Protein AF-A0A2A2V6D9-F1 (afdb_monomer)

Nearest PDB structures (foldseek):
  8jn1-assembly1_A  TM=8.204E-01  e=5.682E+00  dengue virus type 3

Mean predicted aligned error: 14.47 Å

Sequence (98 aa):
MARGMLRGGTGVPSTLWNHALPVRVIDLVTGVRKMGSSHLNDPRHWRERAEETRTKAEHFWDEESKQRMFRIAVEYDRLADQAAERARAEQTAALARR

Solvent-accessible surface area (backbone atoms only — not comparable to full-atom values): 6167 Å² total; per-residue (Å²): 139,90,81,87,86,83,92,82,90,72,85,79,70,100,72,82,72,92,81,69,85,74,79,72,88,66,94,82,84,82,93,76,89,86,85,69,96,50,61,79,49,33,28,64,58,25,43,53,53,14,50,56,32,42,62,55,22,71,73,45,86,49,65,69,61,20,53,53,31,43,53,53,18,52,52,25,43,52,50,12,52,53,11,44,53,52,51,50,54,52,51,53,54,55,60,76,74,106

Radius of gyration: 21.15 Å; Cα contacts (8 Å, |Δi|>4): 53; chains: 1; bounding box: 37×56×72 Å

Secondary structure (DSSP, 8-state):
-------------S-----S------SSS-----S-TTGGG-HHHHHHHHHHHHHHHHT-SSHHHHHHHHHHHHHHHHHHHHHHHHHHHHHHHHHHT-

pLDDT: mean 70.34, std 23.96, range [32.84, 95.69]

Structure (mmCIF, N/CA/C/O backbone):
data_AF-A0A2A2V6D9-F1
#
_entry.id   AF-A0A2A2V6D9-F1
#
loop_
_atom_site.group_PDB
_atom_site.id
_atom_site.type_symbol
_atom_site.label_atom_id
_atom_site.label_alt_id
_atom_site.label_comp_id
_atom_site.label_asym_id
_atom_site.label_entity_id
_atom_site.label_seq_id
_atom_site.pdbx_PDB_ins_code
_atom_site.Cartn_x
_atom_site.Cartn_y
_atom_site.Cartn_z
_atom_site.occupancy
_atom_site.B_iso_or_equiv
_atom_site.auth_seq_id
_atom_site.auth_comp_id
_atom_site.auth_asym_id
_atom_site.auth_atom_id
_atom_site.pdbx_PDB_model_num
ATOM 1 N N . MET A 1 1 ? -14.005 -36.032 -50.343 1.00 36.78 1 MET A N 1
ATOM 2 C CA . MET A 1 1 ? -12.635 -36.114 -49.791 1.00 36.78 1 MET A CA 1
ATOM 3 C C . MET A 1 1 ? -12.656 -35.520 -48.393 1.00 36.78 1 MET A C 1
ATOM 5 O O . MET A 1 1 ? -13.229 -34.456 -48.215 1.00 36.78 1 MET A O 1
ATOM 9 N N . ALA A 1 2 ? -12.165 -36.269 -47.408 1.00 37.69 2 ALA A N 1
ATOM 10 C CA . ALA A 1 2 ? -12.326 -36.003 -45.981 1.00 37.69 2 ALA A CA 1
ATOM 11 C C . ALA A 1 2 ? -11.119 -35.274 -45.366 1.00 37.69 2 ALA A C 1
ATOM 13 O O . ALA A 1 2 ? -9.983 -35.568 -45.730 1.00 37.69 2 ALA A O 1
ATOM 14 N N . ARG A 1 3 ? -11.407 -34.385 -44.403 1.00 36.66 3 ARG A N 1
ATOM 15 C CA . ARG A 1 3 ? -10.635 -33.972 -43.202 1.00 36.66 3 ARG A CA 1
ATOM 16 C C . ARG A 1 3 ? -11.426 -32.795 -42.594 1.00 36.66 3 ARG A C 1
ATOM 18 O O . ARG A 1 3 ? -11.629 -31.813 -43.284 1.00 36.66 3 ARG A O 1
ATOM 25 N N . GLY A 1 4 ? -12.020 -32.807 -41.402 1.00 32.84 4 GLY A N 1
ATOM 26 C CA . GLY A 1 4 ? -11.724 -33.545 -40.181 1.00 32.84 4 GLY A CA 1
ATOM 27 C C . GLY A 1 4 ? -10.695 -32.783 -39.346 1.00 32.84 4 GLY A C 1
ATOM 28 O O . GLY A 1 4 ? -9.517 -32.990 -39.599 1.00 32.84 4 GLY A O 1
ATOM 29 N N . MET A 1 5 ? -11.140 -31.931 -38.398 1.00 34.31 5 MET A N 1
ATOM 30 C CA . MET A 1 5 ? -10.698 -31.875 -36.981 1.00 34.31 5 MET A CA 1
ATOM 31 C C . MET A 1 5 ? -10.946 -30.515 -36.266 1.00 34.31 5 MET A C 1
ATOM 33 O O . MET A 1 5 ? -10.361 -29.501 -36.612 1.00 34.31 5 MET A 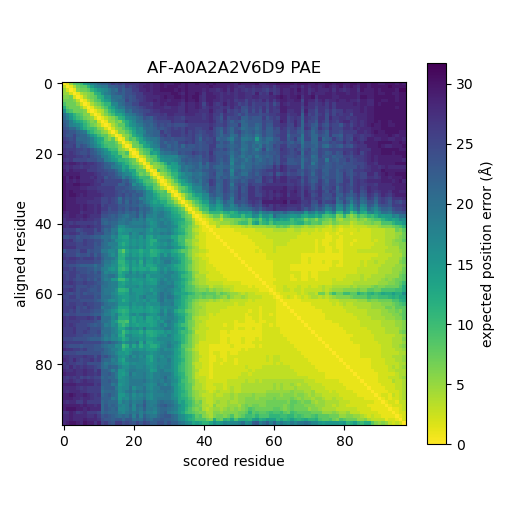O 1
ATOM 37 N N . LEU A 1 6 ? -11.767 -30.588 -35.200 1.00 41.47 6 LEU A N 1
ATOM 38 C CA . LEU A 1 6 ? -11.548 -30.072 -33.828 1.00 41.47 6 LEU A CA 1
ATOM 39 C C . LEU A 1 6 ? -11.691 -28.567 -33.474 1.00 41.47 6 LEU A C 1
ATOM 41 O O . LEU A 1 6 ? -10.761 -27.780 -33.537 1.00 41.47 6 LEU A O 1
ATOM 45 N N . ARG A 1 7 ? -12.880 -28.245 -32.939 1.00 37.81 7 ARG A N 1
ATOM 46 C CA . ARG A 1 7 ? -13.180 -27.749 -31.569 1.00 37.81 7 ARG A CA 1
ATOM 47 C C . ARG A 1 7 ? -12.072 -27.012 -30.772 1.00 37.81 7 ARG A C 1
ATOM 49 O O . ARG A 1 7 ? -11.127 -27.633 -30.303 1.00 37.81 7 ARG A O 1
ATOM 56 N N . GLY A 1 8 ? -12.356 -25.748 -30.439 1.00 33.47 8 GLY A N 1
ATOM 57 C CA . GLY A 1 8 ? -11.795 -24.949 -29.332 1.00 33.47 8 GLY A CA 1
ATOM 58 C C . GLY A 1 8 ? -12.031 -23.458 -29.631 1.00 33.47 8 GLY A C 1
ATOM 59 O O . GLY A 1 8 ? -11.475 -22.951 -30.585 1.00 33.47 8 GLY A O 1
ATOM 60 N N . GLY A 1 9 ? -12.911 -22.697 -28.984 1.00 43.59 9 GLY A N 1
ATOM 61 C CA . GLY A 1 9 ? -13.292 -22.759 -27.583 1.00 43.59 9 GLY A CA 1
ATOM 62 C C . GLY A 1 9 ? -12.394 -21.871 -26.722 1.00 43.59 9 GLY A C 1
ATOM 63 O O . GLY A 1 9 ? -11.959 -22.338 -25.682 1.00 43.59 9 GLY A O 1
ATOM 64 N N . THR A 1 10 ? -12.112 -20.628 -27.123 1.00 38.25 10 THR A N 1
ATOM 65 C CA . THR A 1 10 ? -11.629 -19.589 -26.201 1.00 38.25 10 THR A CA 1
ATOM 66 C C . THR A 1 10 ? -12.279 -18.252 -26.550 1.00 38.25 10 THR A C 1
ATOM 68 O O . THR A 1 10 ? -11.918 -17.573 -27.507 1.00 38.25 10 THR A O 1
ATOM 71 N N . GLY A 1 11 ? -13.288 -17.879 -25.759 1.00 40.84 11 GLY A N 1
ATOM 72 C CA . GLY A 1 11 ? -13.665 -16.481 -25.627 1.00 40.84 11 GLY A CA 1
ATOM 73 C C . GLY A 1 11 ? -12.448 -15.734 -25.104 1.00 40.84 11 GLY A C 1
ATOM 74 O O . GLY A 1 11 ? -11.948 -16.053 -24.027 1.00 40.84 11 GLY A O 1
ATOM 75 N N . VAL A 1 12 ? -11.940 -14.786 -25.884 1.00 47.00 12 VAL A N 1
ATOM 76 C CA . VAL A 1 12 ? -10.935 -13.855 -25.383 1.00 47.00 12 VAL A CA 1
ATOM 77 C C . VAL A 1 12 ? -11.691 -12.875 -24.476 1.00 47.00 12 VAL A C 1
ATOM 79 O O . VAL A 1 12 ? -12.604 -12.201 -24.961 1.00 47.00 12 VAL A O 1
ATOM 82 N N . PRO A 1 13 ? -11.419 -12.848 -23.159 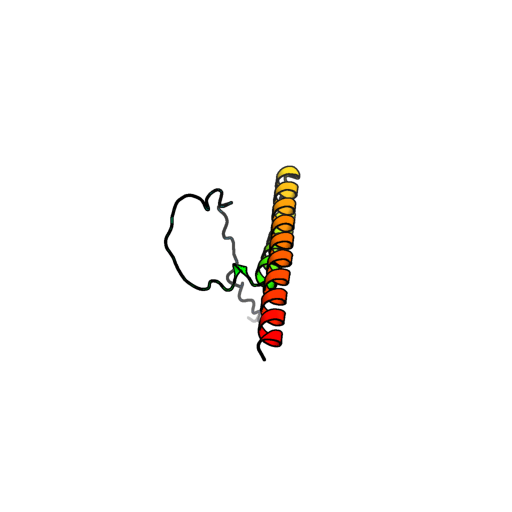1.00 35.09 13 PRO A N 1
ATOM 83 C CA . PRO A 1 13 ? -12.145 -12.001 -22.226 1.00 35.09 13 PRO A CA 1
ATOM 84 C C . PRO A 1 13 ? -11.908 -10.519 -22.532 1.00 35.09 13 PRO A C 1
ATOM 86 O O . PRO A 1 13 ? -10.863 -10.115 -23.039 1.00 35.09 13 PRO A O 1
ATOM 89 N N . SER A 1 14 ? -12.924 -9.722 -22.210 1.00 39.56 14 SER A N 1
ATOM 90 C CA . SER A 1 14 ? -13.037 -8.271 -22.377 1.00 39.56 14 SER A CA 1
ATOM 91 C C . SER A 1 14 ?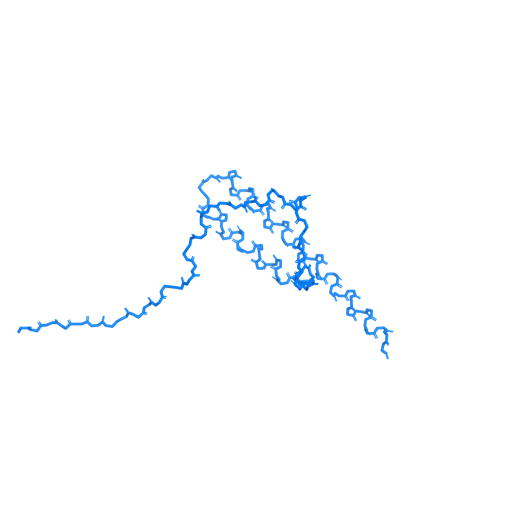 -12.015 -7.475 -21.542 1.00 39.56 14 SER A C 1
ATOM 93 O O . SER A 1 14 ? -12.391 -6.702 -20.665 1.00 39.56 14 SER A O 1
ATOM 95 N N . THR A 1 15 ? -10.721 -7.657 -21.796 1.00 42.75 15 THR A N 1
ATOM 96 C CA . THR A 1 15 ? -9.613 -6.930 -21.145 1.00 42.75 15 THR A CA 1
ATOM 97 C C . THR A 1 15 ? -8.467 -6.622 -22.117 1.00 42.75 15 THR A C 1
ATOM 99 O O . THR A 1 15 ? -7.310 -6.474 -21.729 1.00 42.75 15 THR A O 1
ATOM 102 N N . LEU A 1 16 ? -8.790 -6.477 -23.404 1.00 33.34 16 LEU A N 1
ATOM 103 C CA . LEU A 1 16 ? -7.866 -6.004 -24.429 1.00 33.34 16 LEU A CA 1
ATOM 104 C C . LEU A 1 16 ? -7.749 -4.468 -24.376 1.00 33.34 16 LEU A C 1
ATOM 106 O O . LEU A 1 16 ? -8.602 -3.742 -24.872 1.00 33.34 16 LEU A O 1
ATOM 110 N N . TRP A 1 17 ? -6.646 -4.012 -23.784 1.00 38.81 17 TRP A N 1
ATOM 111 C CA . TRP A 1 17 ? -5.941 -2.764 -24.090 1.00 38.81 17 TRP A CA 1
ATOM 112 C C . TRP A 1 17 ? -6.708 -1.441 -23.906 1.00 38.81 17 TRP A C 1
ATOM 114 O O . TRP A 1 17 ? -6.998 -0.729 -24.863 1.00 38.81 17 TRP A O 1
ATOM 124 N N . ASN A 1 18 ? -6.886 -1.008 -22.654 1.00 40.78 18 ASN A N 1
ATOM 125 C CA . ASN A 1 18 ? -7.071 0.416 -22.350 1.00 40.78 18 ASN A CA 1
ATOM 126 C C . ASN A 1 18 ? -5.708 1.144 -22.420 1.00 40.78 18 ASN A C 1
ATOM 128 O O . ASN A 1 18 ? -5.147 1.523 -21.393 1.00 40.78 18 ASN A O 1
ATOM 132 N N . HIS A 1 19 ? -5.125 1.260 -23.619 1.00 42.28 19 HIS A N 1
ATOM 133 C CA . HIS A 1 19 ? -3.873 1.992 -23.858 1.00 42.28 19 HIS A CA 1
ATOM 134 C C . HIS A 1 19 ? -4.137 3.353 -24.496 1.00 42.28 19 HIS A C 1
ATOM 136 O O . HIS A 1 19 ? -4.052 3.523 -25.705 1.00 42.28 19 HIS A O 1
ATOM 142 N N . ALA A 1 20 ? -4.379 4.335 -23.640 1.00 40.09 20 ALA A N 1
ATOM 143 C CA . ALA A 1 20 ? -3.700 5.624 -23.672 1.00 40.09 20 ALA A CA 1
ATOM 144 C C . ALA A 1 20 ? -3.924 6.230 -22.282 1.00 40.09 20 ALA A C 1
ATOM 146 O O . ALA A 1 20 ? -5.059 6.289 -21.822 1.00 40.09 20 ALA A O 1
ATOM 147 N N . LEU A 1 21 ? -2.845 6.559 -21.570 1.00 45.72 21 LEU A N 1
ATOM 148 C CA . LEU A 1 21 ? -2.853 7.004 -20.170 1.00 45.72 21 LEU A CA 1
ATOM 149 C C . LEU A 1 21 ? -4.032 7.950 -19.846 1.00 45.72 21 LEU A C 1
ATOM 151 O O . LEU A 1 21 ? -4.347 8.854 -20.618 1.00 45.72 21 LEU A O 1
ATOM 155 N N . PRO A 1 22 ? -4.567 7.850 -18.621 1.00 40.91 22 PRO A N 1
ATOM 156 C CA . PRO A 1 22 ? -4.106 8.872 -17.706 1.00 40.91 22 PRO A CA 1
ATOM 157 C C . PRO A 1 22 ? -3.574 8.222 -16.437 1.00 40.91 22 PRO A C 1
ATOM 159 O O . PRO A 1 22 ? -4.306 7.658 -15.626 1.00 40.91 22 PRO A O 1
ATOM 162 N N . VAL A 1 23 ? -2.285 8.438 -16.191 1.00 41.91 23 VAL A N 1
ATOM 163 C CA . VAL A 1 23 ? -1.924 8.879 -14.848 1.00 41.91 23 VAL A CA 1
ATOM 164 C C . VAL A 1 23 ? -2.836 10.078 -14.585 1.00 41.91 23 VAL A C 1
ATOM 166 O O . VAL A 1 23 ? -2.721 11.089 -15.277 1.00 41.91 23 VAL A O 1
ATOM 169 N N . ARG A 1 24 ? -3.801 9.971 -13.666 1.00 42.84 24 ARG A N 1
ATOM 170 C CA . ARG A 1 24 ? -4.507 11.160 -13.184 1.00 42.84 24 ARG A CA 1
ATOM 171 C C . ARG A 1 24 ? -3.539 11.958 -12.319 1.00 42.84 24 ARG A C 1
ATOM 173 O O . ARG A 1 24 ? -3.581 11.925 -11.099 1.00 42.84 24 ARG A O 1
ATOM 180 N N . VAL A 1 25 ? -2.686 12.729 -12.979 1.00 38.44 25 VAL A N 1
ATOM 181 C CA . VAL A 1 25 ? -2.400 14.085 -12.520 1.00 38.44 25 VAL A CA 1
ATOM 182 C C . VAL A 1 25 ? -3.718 14.844 -12.681 1.00 38.44 25 VAL A C 1
ATOM 184 O O . VAL A 1 25 ? -3.916 15.404 -13.741 1.00 38.44 25 VAL A O 1
ATOM 187 N N . ILE A 1 26 ? -4.665 14.730 -11.737 1.00 37.22 26 ILE A N 1
ATOM 188 C CA . ILE A 1 26 ? -5.823 15.622 -11.473 1.00 37.22 26 ILE A CA 1
ATOM 189 C C . ILE A 1 26 ? -6.807 14.852 -10.569 1.00 37.22 26 ILE A C 1
ATOM 191 O O . ILE A 1 26 ? -7.640 14.086 -11.042 1.00 37.22 26 ILE A O 1
ATOM 195 N N . ASP A 1 27 ? -6.718 15.114 -9.265 1.00 42.78 27 ASP A N 1
ATOM 196 C CA . ASP A 1 27 ? -7.853 15.089 -8.323 1.00 42.78 27 ASP A CA 1
ATOM 197 C C . ASP A 1 27 ? -8.125 16.517 -7.782 1.00 42.78 27 ASP A C 1
ATOM 199 O O . ASP A 1 27 ? -8.745 16.697 -6.739 1.00 42.78 27 ASP A O 1
ATOM 203 N N . LEU A 1 28 ? -7.667 17.568 -8.489 1.00 39.59 28 LEU A N 1
ATOM 204 C CA . LEU A 1 28 ? -7.806 18.971 -8.051 1.00 39.59 28 LEU A CA 1
ATOM 205 C C . LEU A 1 28 ? -8.834 19.823 -8.817 1.00 39.59 28 LEU A C 1
ATOM 207 O O . LEU A 1 28 ? -9.204 20.878 -8.318 1.00 39.59 28 LEU A O 1
ATOM 211 N N . VAL A 1 29 ? -9.343 19.421 -9.986 1.00 42.28 29 VAL A N 1
ATOM 212 C CA . VAL A 1 29 ? -10.279 20.266 -10.765 1.00 42.28 29 VAL A CA 1
ATOM 213 C C . VAL A 1 29 ? -11.314 19.412 -11.484 1.00 42.28 29 VAL A C 1
ATOM 215 O O . VAL A 1 29 ? -11.175 19.159 -12.670 1.00 42.28 29 VAL A O 1
ATOM 218 N N . THR A 1 30 ? -12.336 18.929 -10.776 1.00 40.16 30 THR A N 1
ATOM 219 C CA . THR A 1 30 ? -13.733 18.800 -11.265 1.00 40.16 30 THR A CA 1
ATOM 220 C C . THR A 1 30 ? -14.555 17.980 -10.275 1.00 40.16 30 THR A C 1
ATOM 222 O O . THR A 1 30 ? -14.511 16.754 -10.233 1.00 40.16 30 THR A O 1
ATOM 225 N N . GLY A 1 31 ? -15.334 18.672 -9.447 1.00 54.25 31 GLY A N 1
ATOM 226 C CA . GLY A 1 31 ? -16.319 18.035 -8.586 1.00 54.25 31 GLY A CA 1
ATOM 227 C C . GLY A 1 31 ? -17.625 17.756 -9.326 1.00 54.25 31 GLY A C 1
ATOM 228 O O . GLY A 1 31 ? -18.332 18.705 -9.630 1.00 54.25 31 GLY A O 1
ATOM 229 N N . VAL A 1 32 ? -17.970 16.473 -9.502 1.00 47.34 32 VAL A N 1
ATOM 230 C CA . VAL A 1 32 ? -19.339 15.896 -9.544 1.00 47.34 32 VAL A CA 1
ATOM 231 C C . VAL A 1 32 ? -19.200 14.414 -9.110 1.00 47.34 32 VAL A C 1
ATOM 233 O O . VAL A 1 32 ? -18.675 13.608 -9.865 1.00 47.34 32 VAL A O 1
ATOM 236 N N . ARG A 1 33 ? -19.306 14.060 -7.812 1.00 48.44 33 ARG A N 1
ATOM 237 C CA . ARG A 1 33 ? -20.475 13.451 -7.102 1.00 48.44 33 ARG A CA 1
ATOM 238 C C . ARG A 1 33 ? -21.179 12.344 -7.928 1.00 48.44 33 ARG A C 1
ATOM 240 O O . ARG A 1 33 ? -21.594 12.624 -9.034 1.00 48.44 33 ARG A O 1
ATOM 247 N N . LYS A 1 34 ? -21.484 11.115 -7.489 1.00 50.91 34 LYS A N 1
ATOM 248 C CA . LYS A 1 34 ? -21.590 10.441 -6.178 1.00 50.91 34 LYS A CA 1
ATOM 249 C C . LYS A 1 34 ? -21.954 8.969 -6.475 1.00 50.91 34 LYS A C 1
ATOM 251 O O . LYS A 1 34 ? -22.998 8.779 -7.081 1.00 50.91 34 LYS A O 1
ATOM 256 N N . MET A 1 35 ? -21.195 7.960 -6.026 1.00 37.12 35 MET A N 1
ATOM 257 C CA . MET A 1 35 ? -21.728 6.614 -5.710 1.00 37.12 35 MET A CA 1
ATOM 258 C C . MET A 1 35 ? -20.671 5.749 -5.008 1.00 37.12 35 MET A C 1
ATOM 260 O O . MET A 1 35 ? -19.622 5.470 -5.570 1.00 37.12 35 MET A O 1
ATOM 264 N N . GLY A 1 36 ? -20.958 5.362 -3.761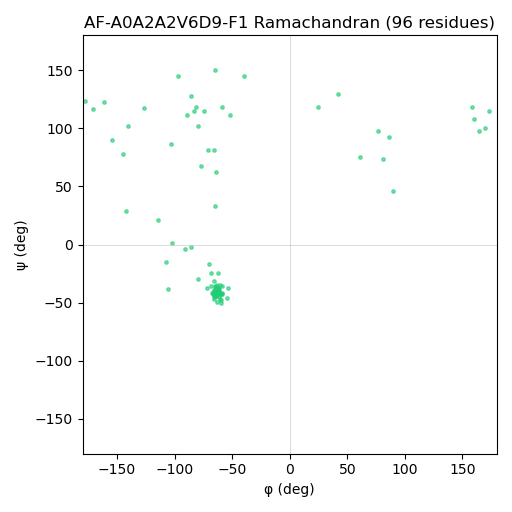 1.00 39.72 36 GLY A N 1
ATOM 265 C CA . GLY A 1 36 ? -20.147 4.436 -2.970 1.00 39.72 36 GLY A CA 1
ATOM 266 C C . GLY A 1 36 ? -18.922 5.055 -2.300 1.00 39.72 36 GLY A C 1
ATOM 267 O O . GLY A 1 36 ? -17.790 4.752 -2.656 1.00 39.72 36 GLY A O 1
ATOM 268 N N . SER A 1 37 ? -19.125 5.833 -1.239 1.00 49.97 37 SER A N 1
ATOM 269 C CA . SER A 1 37 ? -18.102 6.145 -0.226 1.00 49.97 37 SER A CA 1
ATOM 270 C C . SER A 1 37 ? -17.650 4.901 0.575 1.00 49.97 37 SER A C 1
ATOM 272 O O . SER A 1 37 ? -17.380 4.993 1.765 1.00 49.97 37 SER A O 1
ATOM 274 N N . SER A 1 38 ? -17.622 3.726 -0.061 1.00 58.06 38 SER A N 1
ATOM 275 C CA . SER A 1 38 ? -17.224 2.431 0.492 1.00 58.06 38 SER A CA 1
ATOM 276 C C . SER A 1 38 ? -15.850 2.001 -0.017 1.00 58.06 38 SER A C 1
ATOM 278 O O . SER A 1 38 ? -15.052 1.496 0.761 1.00 58.06 38 SER A O 1
ATOM 280 N N . HIS A 1 39 ? -15.523 2.262 -1.289 1.00 61.75 39 HIS A N 1
ATOM 281 C CA . HIS A 1 39 ? -14.268 1.792 -1.894 1.00 61.75 39 HIS A CA 1
ATOM 282 C C . HIS A 1 39 ? -13.020 2.431 -1.269 1.00 61.75 39 HIS A C 1
ATOM 284 O O . HIS A 1 39 ? -11.984 1.787 -1.165 1.00 61.75 39 HIS A O 1
ATOM 290 N N . LEU A 1 40 ? -13.121 3.679 -0.793 1.00 68.31 40 LEU A N 1
ATOM 291 C CA . LEU A 1 40 ? -12.008 4.376 -0.130 1.00 68.31 40 LEU A CA 1
ATOM 292 C C . LEU A 1 40 ? -11.651 3.770 1.240 1.00 68.31 40 LEU A C 1
ATOM 294 O O . LEU A 1 40 ? -10.518 3.922 1.707 1.00 68.31 40 LEU A O 1
ATOM 298 N N . ASN A 1 41 ? -12.612 3.094 1.872 1.00 71.94 41 ASN A N 1
ATOM 299 C CA . ASN A 1 41 ? -12.452 2.422 3.159 1.00 71.94 41 ASN A CA 1
ATOM 300 C C . ASN A 1 41 ? -12.291 0.907 3.019 1.00 71.94 41 ASN A C 1
ATOM 302 O O . ASN A 1 41 ? -12.154 0.238 4.036 1.00 71.94 41 ASN A O 1
ATOM 306 N N . ASP A 1 42 ? -12.281 0.368 1.798 1.00 84.25 42 ASP A N 1
ATOM 307 C CA . ASP A 1 42 ? -12.050 -1.052 1.571 1.00 84.25 42 ASP A CA 1
ATOM 308 C C . ASP A 1 42 ? -10.543 -1.319 1.405 1.00 84.25 42 ASP A C 1
ATOM 310 O O . ASP A 1 42 ? -9.951 -0.923 0.395 1.00 84.25 42 ASP A O 1
ATOM 314 N N . PRO A 1 43 ? -9.893 -2.006 2.361 1.00 88.75 43 PRO A N 1
ATOM 315 C CA . PRO A 1 43 ? -8.480 -2.355 2.250 1.00 88.75 43 PRO A CA 1
ATOM 316 C C . PRO A 1 43 ? -8.204 -3.237 1.034 1.00 88.75 43 PRO A C 1
ATOM 318 O O . PRO A 1 43 ? -7.155 -3.120 0.400 1.00 88.75 43 PRO A O 1
ATOM 321 N N . ARG A 1 44 ? -9.148 -4.121 0.692 1.00 89.81 44 ARG A N 1
ATOM 322 C CA . ARG A 1 44 ? -8.996 -5.078 -0.401 1.00 89.81 44 ARG A CA 1
ATOM 323 C C . ARG A 1 44 ? -8.927 -4.363 -1.743 1.00 89.81 44 ARG A C 1
ATOM 325 O O . ARG A 1 44 ? -8.060 -4.689 -2.548 1.00 89.81 44 ARG A O 1
ATOM 332 N N . HIS A 1 45 ? -9.772 -3.353 -1.943 1.00 88.19 45 HIS A N 1
ATOM 333 C CA . HIS A 1 45 ? -9.765 -2.539 -3.157 1.00 88.19 45 HIS A CA 1
ATOM 334 C C . HIS A 1 45 ? -8.376 -1.946 -3.434 1.00 88.19 45 HIS A C 1
ATOM 336 O O . HIS A 1 45 ? -7.855 -2.032 -4.546 1.00 88.19 45 HIS A O 1
ATOM 342 N N . TRP A 1 46 ? -7.739 -1.389 -2.405 1.00 90.88 46 TRP A N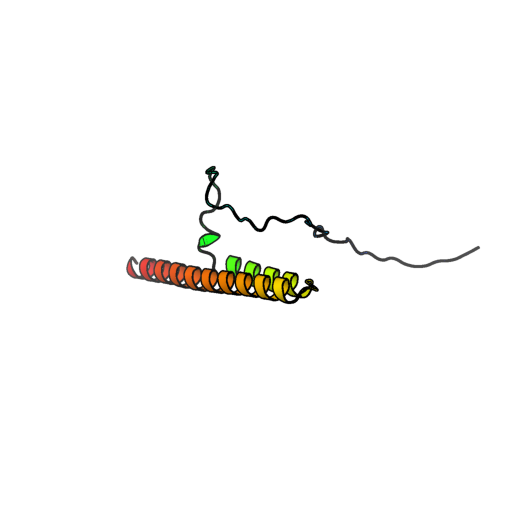 1
ATOM 343 C CA . TRP A 1 46 ? -6.409 -0.805 -2.533 1.00 90.88 46 TRP A CA 1
ATOM 344 C C . TRP A 1 46 ? -5.316 -1.851 -2.791 1.00 90.88 46 TRP A C 1
ATOM 346 O O . TRP A 1 46 ? -4.411 -1.596 -3.586 1.00 90.88 46 TRP A O 1
ATOM 356 N N . ARG A 1 47 ? -5.421 -3.051 -2.204 1.00 91.25 47 ARG A N 1
ATOM 357 C CA . ARG A 1 47 ? -4.486 -4.158 -2.483 1.00 91.25 47 ARG A CA 1
ATOM 358 C C . ARG A 1 47 ? -4.585 -4.663 -3.920 1.00 91.25 47 ARG A C 1
ATOM 360 O O . ARG A 1 47 ? -3.550 -4.827 -4.561 1.00 91.25 47 ARG A O 1
ATOM 367 N N . GLU A 1 48 ? -5.797 -4.833 -4.445 1.00 90.69 48 GLU A N 1
ATOM 368 C CA . GLU A 1 48 ? -6.020 -5.223 -5.845 1.00 90.69 48 GLU A CA 1
ATOM 369 C C . GLU A 1 48 ? -5.395 -4.187 -6.800 1.00 90.69 48 GLU A C 1
ATOM 371 O O . GLU A 1 48 ? -4.664 -4.532 -7.729 1.00 90.69 48 GLU A O 1
ATOM 376 N N . ARG A 1 49 ? -5.561 -2.890 -6.509 1.00 89.81 49 ARG A N 1
ATOM 377 C CA . ARG A 1 49 ? -4.938 -1.803 -7.285 1.00 89.81 49 ARG A CA 1
ATOM 378 C C . ARG A 1 49 ? -3.409 -1.801 -7.207 1.00 89.81 49 ARG A C 1
ATOM 380 O O . ARG A 1 49 ? -2.757 -1.469 -8.206 1.00 89.81 49 ARG A O 1
ATOM 387 N N . ALA A 1 50 ? -2.836 -2.151 -6.057 1.00 92.81 50 ALA A N 1
ATOM 388 C CA . ALA A 1 50 ? -1.393 -2.289 -5.889 1.00 92.81 50 ALA A CA 1
ATOM 389 C C . ALA A 1 50 ? -0.852 -3.416 -6.780 1.00 92.81 50 ALA A C 1
ATOM 391 O O . ALA A 1 50 ? 0.078 -3.191 -7.553 1.00 92.81 50 ALA A O 1
ATOM 392 N N . GLU A 1 51 ? -1.477 -4.594 -6.733 1.00 94.62 51 GLU A N 1
ATOM 393 C CA . GLU A 1 51 ? -1.106 -5.761 -7.540 1.00 94.62 51 GLU A CA 1
ATOM 394 C C . GLU A 1 51 ? -1.200 -5.478 -9.041 1.00 94.62 51 GLU A C 1
ATOM 396 O O . GLU A 1 51 ? -0.201 -5.619 -9.745 1.00 94.62 51 GLU A O 1
ATOM 401 N N . GLU A 1 52 ? -2.329 -4.941 -9.513 1.00 91.25 52 GLU A N 1
ATOM 402 C CA . GLU A 1 52 ? -2.493 -4.538 -10.915 1.00 91.25 52 GLU A CA 1
ATOM 403 C C . GLU A 1 52 ? -1.389 -3.583 -11.383 1.00 91.25 52 GLU A C 1
ATOM 405 O O . GLU A 1 52 ? -0.952 -3.625 -12.534 1.00 91.25 52 GLU A O 1
ATOM 410 N N . THR A 1 53 ? -0.960 -2.673 -10.505 1.00 91.19 53 THR A N 1
ATOM 411 C CA . THR A 1 53 ? 0.081 -1.694 -10.827 1.00 91.19 53 THR A CA 1
ATOM 412 C C . THR A 1 53 ? 1.455 -2.361 -10.920 1.00 91.19 53 THR A C 1
ATOM 414 O O . THR A 1 53 ? 2.224 -2.010 -11.813 1.00 91.19 53 THR A O 1
ATOM 417 N N . ARG A 1 54 ? 1.753 -3.357 -10.072 1.00 92.56 54 ARG A N 1
ATOM 418 C CA . ARG A 1 54 ? 2.988 -4.157 -10.172 1.00 92.56 54 ARG A CA 1
ATOM 419 C C . ARG A 1 54 ? 3.012 -4.982 -11.456 1.00 92.56 54 ARG A C 1
ATOM 421 O O . ARG A 1 54 ? 3.995 -4.905 -12.184 1.00 92.56 54 ARG A O 1
ATOM 428 N N . THR A 1 55 ? 1.917 -5.666 -11.787 1.00 94.19 55 THR A N 1
ATOM 429 C CA . THR A 1 55 ? 1.800 -6.416 -13.049 1.00 94.19 55 THR A CA 1
ATOM 430 C C . THR A 1 55 ? 1.989 -5.496 -14.255 1.00 94.19 55 THR A C 1
ATOM 432 O O . THR A 1 55 ? 2.714 -5.823 -15.187 1.00 94.19 55 THR A O 1
ATOM 435 N N . LYS A 1 56 ? 1.417 -4.284 -14.227 1.00 90.06 56 LYS A N 1
ATOM 436 C CA . LYS A 1 56 ? 1.662 -3.281 -15.277 1.00 90.06 56 LYS A CA 1
ATOM 437 C C . LYS A 1 56 ? 3.127 -2.855 -15.340 1.00 90.06 56 LYS A C 1
ATOM 439 O O . LYS A 1 56 ? 3.649 -2.723 -16.441 1.00 90.06 56 LYS A O 1
ATOM 444 N N . ALA A 1 57 ? 3.783 -2.654 -14.195 1.00 91.81 57 ALA A N 1
ATOM 445 C CA . ALA A 1 57 ? 5.192 -2.265 -14.121 1.00 91.81 57 ALA A CA 1
ATOM 446 C C . ALA A 1 57 ? 6.118 -3.286 -14.803 1.00 91.81 57 ALA A C 1
ATOM 448 O O . ALA A 1 57 ? 7.090 -2.897 -15.444 1.00 91.81 57 ALA A O 1
ATOM 449 N N . GLU A 1 58 ? 5.806 -4.581 -14.719 1.00 89.94 58 GLU A N 1
ATOM 450 C CA . GLU A 1 58 ? 6.584 -5.648 -15.363 1.00 89.94 58 GLU A CA 1
ATOM 451 C C . GLU A 1 58 ? 6.611 -5.543 -16.892 1.00 89.94 58 GLU A C 1
ATOM 453 O O . GLU A 1 58 ? 7.572 -5.989 -17.516 1.00 89.94 58 GLU A O 1
ATOM 458 N N . HIS A 1 59 ? 5.608 -4.900 -17.491 1.00 90.81 59 HIS A N 1
ATOM 459 C CA . HIS A 1 59 ? 5.536 -4.670 -18.932 1.00 90.81 59 HIS A CA 1
ATOM 460 C C . HIS A 1 59 ? 6.284 -3.408 -19.403 1.00 90.81 59 HIS A C 1
ATOM 462 O O . HIS A 1 59 ? 6.317 -3.140 -20.606 1.00 90.81 59 HIS A O 1
ATOM 468 N N . PHE A 1 60 ? 6.885 -2.623 -18.499 1.00 86.00 60 PHE A N 1
ATOM 469 C CA . PHE A 1 60 ? 7.714 -1.476 -18.877 1.00 86.00 60 PHE A CA 1
ATOM 470 C C . PHE A 1 60 ? 9.156 -1.906 -19.163 1.00 86.00 60 PHE A C 1
ATOM 472 O O . PHE A 1 60 ? 9.813 -2.529 -18.332 1.00 86.00 60 PHE A O 1
ATOM 479 N N . TRP A 1 61 ? 9.651 -1.515 -20.339 1.00 83.25 61 TRP A N 1
ATOM 480 C CA . TRP A 1 61 ? 11.041 -1.723 -20.765 1.00 83.25 61 TRP A CA 1
ATOM 481 C C . TRP A 1 61 ? 12.009 -0.698 -20.172 1.00 83.25 61 TRP A C 1
ATOM 483 O O . TRP A 1 61 ? 13.182 -0.995 -19.973 1.00 83.25 61 TRP A O 1
ATOM 493 N N . ASP A 1 62 ? 11.515 0.513 -19.909 1.00 93.38 62 ASP A N 1
ATOM 494 C CA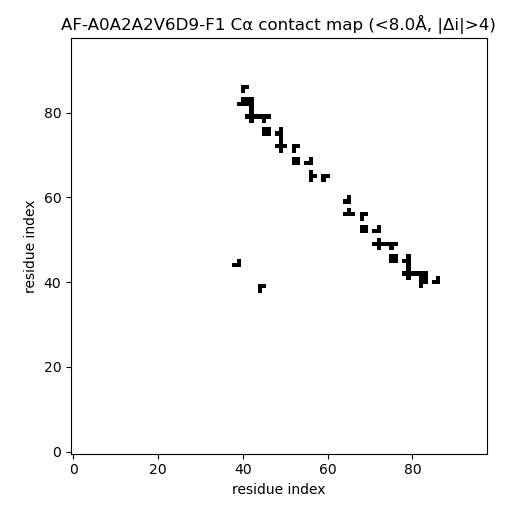 . ASP A 1 62 ? 12.279 1.575 -19.269 1.00 93.38 62 ASP A CA 1
ATOM 495 C C . ASP A 1 62 ? 12.281 1.380 -17.749 1.00 93.38 62 ASP A C 1
ATOM 497 O O . ASP A 1 62 ? 11.229 1.423 -17.099 1.00 93.38 62 ASP A O 1
ATOM 501 N N . GLU A 1 63 ? 13.473 1.183 -17.188 1.00 93.62 63 GLU A N 1
ATOM 502 C CA . GLU A 1 63 ? 13.648 0.900 -15.765 1.00 93.62 63 GLU A CA 1
ATOM 503 C C . GLU A 1 63 ? 13.170 2.076 -14.904 1.00 93.62 63 GLU A C 1
ATOM 505 O O . GLU A 1 63 ? 12.555 1.872 -13.861 1.00 93.62 63 GLU A O 1
ATOM 510 N N . GLU A 1 64 ? 13.348 3.320 -15.355 1.00 92.62 64 GLU A N 1
ATOM 511 C CA . GLU A 1 64 ? 12.887 4.488 -14.603 1.00 92.62 64 GLU A CA 1
ATOM 512 C C . GLU A 1 64 ? 11.350 4.514 -14.484 1.00 92.62 64 GLU A C 1
ATOM 514 O O . GLU A 1 64 ? 10.786 4.718 -13.403 1.00 92.62 64 GLU A O 1
ATOM 519 N N . SER A 1 65 ? 10.650 4.243 -15.585 1.00 90.38 65 SER A N 1
ATOM 520 C CA . SER A 1 65 ? 9.190 4.131 -15.631 1.00 90.38 65 SER A CA 1
ATOM 521 C C . SER A 1 65 ? 8.673 2.965 -14.797 1.00 90.38 65 SER A C 1
ATOM 523 O O . SER A 1 65 ? 7.694 3.124 -14.061 1.00 90.38 65 SER A O 1
ATOM 525 N N . LYS A 1 66 ? 9.360 1.822 -14.844 1.00 92.00 66 LYS A N 1
ATOM 526 C CA . LYS A 1 66 ? 9.057 0.656 -14.012 1.00 92.00 66 LYS A CA 1
ATOM 527 C C . LYS A 1 66 ? 9.181 0.980 -12.523 1.00 92.00 66 LYS A C 1
ATOM 529 O O . LYS A 1 66 ? 8.253 0.720 -11.755 1.00 92.00 66 LYS A O 1
ATOM 534 N N . GLN A 1 67 ? 10.263 1.645 -12.121 1.00 95.69 67 GLN A N 1
ATOM 535 C CA . GLN A 1 67 ? 10.468 2.084 -10.739 1.00 95.69 67 GLN A CA 1
ATOM 536 C C . GLN A 1 67 ? 9.400 3.086 -10.283 1.00 95.69 67 GLN A C 1
ATOM 538 O O . GLN A 1 67 ? 8.900 2.990 -9.159 1.00 95.69 67 GLN A O 1
ATOM 543 N N . ARG A 1 68 ? 8.979 4.020 -11.147 1.00 94.19 68 ARG A N 1
ATOM 544 C CA . ARG A 1 68 ? 7.852 4.922 -10.845 1.00 94.19 68 ARG A CA 1
ATOM 545 C C . ARG A 1 68 ? 6.549 4.156 -10.609 1.00 94.19 68 ARG A C 1
ATOM 547 O O . ARG A 1 68 ? 5.827 4.475 -9.665 1.00 94.19 68 ARG A O 1
ATOM 554 N N . MET A 1 69 ? 6.259 3.137 -11.417 1.00 91.31 69 MET A N 1
ATOM 555 C CA . MET A 1 69 ? 5.059 2.315 -11.241 1.00 91.31 69 MET A CA 1
ATOM 556 C C . MET A 1 69 ? 5.091 1.515 -9.938 1.00 91.31 69 MET A C 1
ATOM 558 O O . MET A 1 69 ? 4.090 1.485 -9.222 1.00 91.31 69 MET A O 1
ATOM 562 N N . PHE A 1 70 ? 6.242 0.955 -9.559 1.00 94.19 70 PHE A N 1
ATOM 563 C CA . PHE A 1 70 ? 6.373 0.289 -8.263 1.00 94.19 70 PHE A CA 1
ATOM 564 C C . PHE A 1 70 ? 6.174 1.237 -7.081 1.00 94.19 70 PHE A C 1
ATOM 566 O O . PHE A 1 70 ? 5.510 0.861 -6.118 1.00 94.19 70 PHE A O 1
ATOM 573 N N . ARG A 1 71 ? 6.659 2.484 -7.160 1.00 94.62 71 ARG A N 1
ATOM 574 C CA . ARG A 1 71 ? 6.381 3.492 -6.121 1.00 94.62 71 ARG A CA 1
ATOM 575 C C . ARG A 1 71 ? 4.882 3.747 -5.972 1.00 94.62 71 ARG A C 1
AT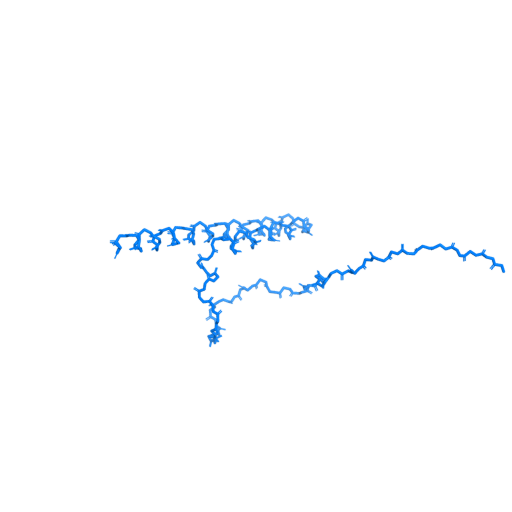OM 577 O O . ARG A 1 71 ? 4.384 3.775 -4.856 1.00 94.62 71 ARG A O 1
ATOM 584 N N . ILE A 1 72 ? 4.152 3.853 -7.082 1.00 92.88 72 ILE A N 1
ATOM 585 C CA . ILE A 1 72 ? 2.691 4.020 -7.054 1.00 92.88 72 ILE A CA 1
ATOM 586 C C . ILE A 1 72 ? 2.000 2.791 -6.440 1.00 92.88 72 ILE A C 1
ATOM 588 O O . ILE A 1 72 ? 1.069 2.948 -5.655 1.00 92.88 72 ILE A O 1
ATOM 592 N N . ALA A 1 73 ? 2.474 1.575 -6.729 1.00 93.31 73 ALA A N 1
ATOM 593 C CA . ALA A 1 73 ? 1.958 0.363 -6.090 1.00 93.31 73 ALA A CA 1
ATOM 594 C C . ALA A 1 73 ? 2.164 0.368 -4.563 1.00 93.31 73 ALA A C 1
ATOM 596 O O . ALA A 1 73 ? 1.256 -0.010 -3.827 1.00 93.31 73 ALA A O 1
ATOM 597 N N . VAL A 1 74 ? 3.318 0.849 -4.086 1.00 95.06 74 VAL A N 1
ATOM 598 C CA . VAL A 1 74 ? 3.590 1.015 -2.647 1.00 95.06 74 VAL A CA 1
ATOM 599 C C . VAL A 1 74 ? 2.643 2.036 -2.010 1.00 95.06 74 VAL A C 1
ATOM 601 O O . VAL A 1 74 ? 2.166 1.813 -0.899 1.00 95.06 74 VAL A O 1
ATOM 604 N N . GLU A 1 75 ? 2.317 3.135 -2.696 1.00 94.81 75 GLU A N 1
ATOM 605 C CA . GLU A 1 75 ? 1.322 4.086 -2.178 1.00 94.81 75 G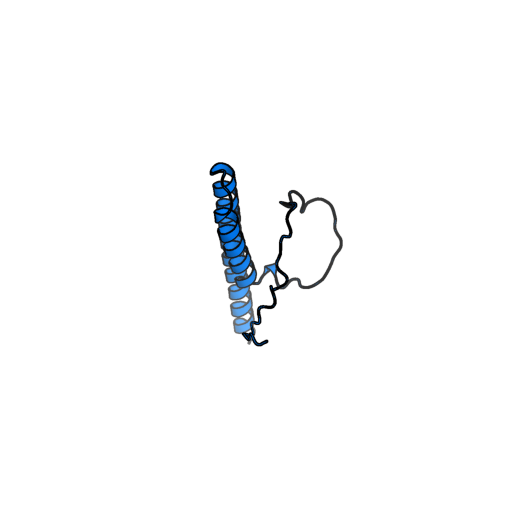LU A CA 1
ATOM 606 C C . GLU A 1 75 ? -0.074 3.452 -2.066 1.00 94.81 75 GLU A C 1
ATOM 608 O O . GLU A 1 75 ? -0.784 3.699 -1.091 1.00 94.81 75 GLU A O 1
ATOM 613 N N . TYR A 1 76 ? -0.457 2.572 -2.998 1.00 92.56 76 TYR A N 1
ATOM 614 C CA . TYR A 1 76 ? -1.702 1.810 -2.867 1.00 92.56 76 TYR A CA 1
ATOM 615 C C . TYR A 1 76 ? -1.688 0.844 -1.674 1.00 92.56 76 TYR A C 1
ATOM 617 O O . TYR A 1 76 ? -2.696 0.750 -0.976 1.00 92.56 76 TYR A O 1
ATOM 625 N N . ASP A 1 77 ? -0.565 0.188 -1.364 1.00 92.69 77 ASP A N 1
ATOM 626 C CA . ASP A 1 77 ? -0.466 -0.626 -0.141 1.00 92.69 77 ASP A CA 1
ATOM 627 C C . ASP A 1 77 ? -0.683 0.215 1.124 1.00 92.69 77 ASP A C 1
ATOM 629 O O . ASP A 1 77 ? -1.409 -0.201 2.025 1.00 92.69 77 ASP A O 1
ATOM 633 N N . ARG A 1 78 ? -0.110 1.424 1.180 1.00 94.25 78 ARG A N 1
ATOM 634 C CA . ARG A 1 78 ? -0.299 2.331 2.324 1.00 94.25 78 ARG A CA 1
ATOM 635 C C . ARG A 1 78 ? -1.755 2.750 2.486 1.00 94.25 78 ARG A C 1
ATOM 637 O O . ARG A 1 78 ? -2.252 2.818 3.609 1.00 94.25 78 ARG A O 1
ATOM 644 N N . LEU A 1 79 ? -2.450 3.018 1.380 1.00 89.31 79 LEU A N 1
ATOM 645 C CA . LEU A 1 79 ? -3.884 3.315 1.406 1.00 89.31 79 LEU A CA 1
ATOM 646 C C . LEU A 1 79 ? -4.701 2.116 1.900 1.00 89.31 79 LEU A C 1
ATOM 648 O O . LEU A 1 79 ? -5.658 2.307 2.652 1.00 89.31 79 LEU A O 1
ATOM 652 N N . ALA A 1 80 ? -4.301 0.892 1.542 1.00 92.31 80 ALA A N 1
ATOM 653 C CA . ALA A 1 80 ? -4.923 -0.322 2.060 1.00 92.31 80 ALA A CA 1
ATOM 654 C C . ALA A 1 80 ? -4.777 -0.431 3.580 1.00 92.31 80 ALA A C 1
ATOM 656 O O . ALA A 1 80 ? -5.754 -0.713 4.272 1.00 92.31 80 ALA A O 1
ATOM 657 N N . ASP A 1 81 ? -3.581 -0.163 4.102 1.00 93.25 81 ASP A N 1
ATOM 658 C CA . ASP A 1 81 ? -3.316 -0.216 5.541 1.00 93.25 81 ASP A CA 1
ATOM 659 C C . ASP A 1 81 ? -4.137 0.840 6.288 1.00 93.25 81 ASP A C 1
ATOM 661 O O . ASP A 1 81 ? -4.811 0.533 7.269 1.00 93.25 81 ASP A O 1
ATOM 665 N N . GLN A 1 82 ? -4.193 2.068 5.768 1.00 90.94 82 GLN A N 1
ATOM 666 C CA . GLN A 1 82 ? -5.037 3.123 6.335 1.00 90.94 82 GLN A CA 1
ATOM 667 C C . GLN A 1 82 ? -6.524 2.758 6.325 1.00 90.94 82 GLN A C 1
ATOM 669 O O . GLN A 1 82 ? -7.234 3.014 7.298 1.00 90.94 82 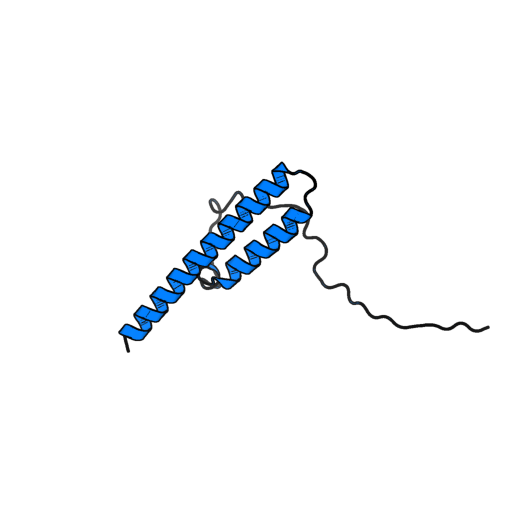GLN A O 1
ATOM 674 N N . ALA A 1 83 ? -7.011 2.169 5.233 1.00 89.38 83 ALA A N 1
ATOM 675 C CA . ALA A 1 83 ? -8.381 1.685 5.153 1.00 89.38 83 ALA A CA 1
ATOM 676 C C . ALA A 1 83 ? -8.643 0.570 6.180 1.00 89.38 83 ALA A C 1
ATOM 678 O O . ALA A 1 83 ? -9.708 0.550 6.796 1.00 89.38 83 ALA A O 1
ATOM 679 N N . ALA A 1 84 ? -7.669 -0.313 6.421 1.00 90.56 84 ALA A N 1
ATOM 680 C CA . ALA A 1 84 ? -7.804 -1.402 7.385 1.00 90.56 84 ALA A CA 1
ATOM 681 C C . ALA A 1 84 ? -7.897 -0.869 8.816 1.00 90.56 84 ALA A C 1
ATOM 683 O O . ALA A 1 84 ? -8.747 -1.321 9.583 1.00 90.56 84 ALA A O 1
ATOM 684 N N . GLU A 1 85 ? -7.084 0.131 9.153 1.00 92.06 85 GLU A N 1
ATOM 685 C CA . GLU A 1 85 ? -7.150 0.801 10.451 1.00 92.06 85 GLU A CA 1
ATOM 686 C C . GLU A 1 85 ? -8.492 1.511 10.656 1.00 92.06 85 GLU A C 1
ATOM 688 O O . GLU A 1 85 ? -9.113 1.366 11.712 1.00 92.06 85 GLU A O 1
ATOM 693 N N . ARG A 1 86 ? -9.009 2.201 9.627 1.00 87.12 86 ARG A N 1
ATOM 694 C CA . ARG A 1 86 ? -10.352 2.805 9.676 1.00 87.12 86 ARG A CA 1
ATOM 695 C C . ARG A 1 86 ? -11.437 1.754 9.912 1.00 87.12 86 ARG A C 1
ATOM 697 O O . ARG A 1 86 ? -12.251 1.915 10.818 1.00 87.12 86 ARG A O 1
ATOM 704 N N . ALA A 1 87 ? -11.407 0.652 9.164 1.00 86.75 87 ALA A N 1
ATOM 705 C CA . ALA A 1 87 ? -12.378 -0.430 9.305 1.00 86.75 87 ALA A CA 1
ATOM 706 C C . ALA A 1 87 ? -12.334 -1.078 10.701 1.00 86.75 87 ALA A C 1
ATOM 708 O O . ALA A 1 87 ? -13.378 -1.394 11.273 1.00 86.75 87 ALA A O 1
ATOM 709 N N . ARG A 1 88 ? -11.140 -1.247 11.283 1.00 88.31 88 ARG A N 1
ATOM 710 C CA . ARG A 1 88 ? -10.972 -1.756 12.654 1.00 88.31 88 ARG A CA 1
ATOM 711 C C . ARG A 1 88 ? -11.530 -0.787 13.691 1.00 88.31 88 ARG A C 1
ATOM 713 O O . ARG A 1 88 ? -12.247 -1.224 14.586 1.00 88.31 88 ARG A O 1
ATOM 720 N N . ALA A 1 89 ? -11.238 0.507 13.564 1.00 87.38 89 ALA A N 1
ATOM 721 C CA . ALA A 1 89 ? -11.743 1.534 14.475 1.00 87.38 89 ALA A CA 1
ATOM 722 C C . ALA A 1 89 ? -13.280 1.638 14.447 1.00 87.38 89 ALA A C 1
ATOM 724 O O . ALA A 1 89 ? -13.921 1.811 15.483 1.00 87.38 89 ALA A O 1
ATOM 725 N N . GLU A 1 90 ? -13.892 1.489 13.272 1.00 85.94 90 GLU A N 1
ATOM 726 C CA . GLU A 1 90 ? -15.351 1.446 13.142 1.00 85.94 90 GLU A CA 1
ATOM 727 C C . GLU A 1 90 ? -15.950 0.212 13.834 1.00 85.94 90 GLU A C 1
ATOM 729 O O . GLU A 1 90 ? -16.940 0.326 14.561 1.00 85.94 90 GLU A O 1
ATOM 734 N N . GLN A 1 91 ? -15.328 -0.960 13.670 1.00 84.62 91 GLN A N 1
ATOM 735 C CA . GLN A 1 91 ? -15.764 -2.199 14.323 1.00 84.62 91 GLN A CA 1
ATOM 736 C C . GLN A 1 91 ? -15.651 -2.122 15.848 1.00 84.62 91 GLN A C 1
ATOM 738 O O . GLN A 1 91 ? -16.584 -2.512 16.551 1.00 84.62 91 GLN A O 1
ATOM 743 N N . THR A 1 92 ? -14.543 -1.597 16.377 1.00 89.81 92 THR A N 1
ATOM 744 C CA . THR A 1 92 ? -14.362 -1.446 17.828 1.00 89.81 92 THR A CA 1
ATOM 745 C C . THR A 1 92 ? -15.372 -0.465 18.416 1.00 89.81 92 THR A C 1
ATOM 747 O O . THR A 1 92 ? -15.982 -0.763 19.443 1.00 89.81 92 THR A O 1
ATOM 750 N N . ALA A 1 93 ? -15.631 0.659 17.741 1.00 85.75 93 ALA A N 1
ATOM 751 C CA . ALA A 1 93 ? -16.657 1.611 18.154 1.00 85.75 93 ALA A CA 1
ATOM 752 C C . ALA A 1 93 ? -18.070 1.003 18.124 1.00 85.75 93 ALA A C 1
ATOM 754 O O . ALA A 1 93 ? -18.877 1.292 19.006 1.00 85.75 93 ALA A O 1
ATOM 755 N N . ALA A 1 94 ? -18.383 0.161 17.136 1.00 85.88 94 ALA A N 1
ATOM 756 C CA . ALA A 1 94 ? -19.668 -0.531 17.060 1.00 85.88 94 ALA A CA 1
ATOM 757 C C . ALA A 1 94 ? -19.849 -1.547 18.198 1.00 85.88 94 ALA A C 1
ATOM 759 O O . ALA A 1 94 ? -20.924 -1.611 18.791 1.00 85.88 94 ALA A O 1
ATOM 760 N N . LEU A 1 95 ? -18.797 -2.299 18.537 1.00 85.44 95 LEU A N 1
ATOM 761 C CA . LEU A 1 95 ? -18.813 -3.244 19.656 1.00 85.44 95 LEU A CA 1
ATOM 762 C C . LEU A 1 95 ? -18.965 -2.542 21.010 1.00 85.44 95 LEU A C 1
ATOM 764 O O . LEU A 1 95 ? -19.701 -3.032 21.854 1.00 85.44 95 LEU A O 1
ATOM 768 N N . ALA A 1 96 ? -18.325 -1.387 21.209 1.00 83.69 96 ALA A N 1
ATOM 769 C CA . ALA A 1 96 ? -18.426 -0.620 22.454 1.00 83.69 96 ALA A CA 1
ATOM 770 C C . ALA A 1 96 ? -19.801 0.046 22.671 1.00 83.69 96 ALA A C 1
ATOM 772 O O . ALA A 1 96 ? -20.106 0.489 23.775 1.00 83.69 96 ALA A O 1
ATOM 773 N N . ARG A 1 97 ? -20.617 0.161 21.617 1.00 77.81 97 ARG A N 1
ATOM 774 C CA . ARG A 1 97 ? -21.974 0.735 21.665 1.00 77.81 97 ARG A CA 1
ATOM 775 C C . ARG A 1 97 ? -23.065 -0.308 21.934 1.00 77.81 97 ARG A C 1
ATOM 777 O O . ARG A 1 97 ? -24.234 0.070 21.999 1.00 77.81 97 ARG A O 1
ATOM 784 N N . ARG A 1 98 ? -22.699 -1.587 22.020 1.00 64.44 98 ARG A N 1
ATOM 785 C CA . ARG A 1 98 ? -23.593 -2.730 22.225 1.00 64.44 98 ARG A CA 1
ATOM 786 C C . ARG A 1 98 ? -23.532 -3.207 23.670 1.00 64.44 98 ARG A C 1
ATOM 788 O O . ARG A 1 98 ? -24.597 -3.646 24.152 1.00 64.44 98 ARG A O 1
#

Foldseek 3Di:
DDDDDDDDDDDPDPPPDPPDDDPPPDPPDDDDDDDDPPLLLALVNLLVVLVVLLVVLVPDPDVVSSVVSNVVSVVSNVSSVVSVVVVVVVVVVVVVVD